Protein AF-Q7XZM6-F1 (afdb_monomer_lite)

Secondary structure (DSSP, 8-state):
--GGG--HHHHHHHHH---TT---EE-SS-TGGGBBTB--HHHHHHTTHHHHH--TTSPPPHHHHHHHHHHHHHHHHHHHHS-SEE---TTTTTT--S-B-----

pLDDT: mean 91.47, std 6.73, range [61.16, 97.81]

Organism: Zea mays (NCBI:txid4577)

Structure (mmCIF, N/CA/C/O backbone):
data_AF-Q7XZM6-F1
#
_entry.id   AF-Q7XZM6-F1
#
loop_
_atom_site.group_PDB
_atom_site.id
_atom_site.type_symbol
_atom_site.label_atom_id
_atom_site.label_alt_id
_atom_site.label_comp_id
_atom_site.label_asym_id
_atom_site.label_entity_id
_atom_site.label_seq_id
_atom_site.pdbx_PDB_ins_code
_atom_site.Cartn_x
_atom_site.Cartn_y
_atom_site.Cartn_z
_atom_site.occupancy
_atom_site.B_iso_or_equiv
_atom_site.auth_seq_id
_atom_site.auth_comp_id
_atom_site.auth_asym_id
_atom_site.auth_atom_id
_atom_site.pdbx_PDB_model_num
ATOM 1 N N . GLN A 1 1 ? 15.569 1.567 2.685 1.00 61.16 1 GLN A N 1
ATOM 2 C CA . GLN A 1 1 ? 15.795 0.754 3.902 1.00 61.16 1 GLN A CA 1
ATOM 3 C C . GLN A 1 1 ? 15.687 -0.708 3.519 1.00 61.16 1 GLN A C 1
ATOM 5 O O . GLN A 1 1 ? 15.014 -0.991 2.538 1.00 61.16 1 GLN A O 1
ATOM 10 N N . SER A 1 2 ? 16.358 -1.591 4.254 1.00 84.44 2 SER A N 1
ATOM 11 C CA . SER A 1 2 ? 16.260 -3.039 4.041 1.00 84.44 2 SER A CA 1
ATOM 12 C C . SER A 1 2 ? 14.967 -3.580 4.650 1.00 84.44 2 SER A C 1
ATOM 14 O O . SER A 1 2 ? 14.553 -3.090 5.705 1.00 84.44 2 SER A O 1
ATOM 16 N N . ASP A 1 3 ? 14.351 -4.582 4.034 1.00 89.31 3 ASP A N 1
ATOM 17 C CA . ASP A 1 3 ? 13.070 -5.148 4.488 1.00 89.31 3 ASP A CA 1
ATOM 18 C C . ASP A 1 3 ? 13.170 -5.757 5.890 1.00 89.31 3 ASP A C 1
ATOM 20 O O . ASP A 1 3 ? 12.236 -5.698 6.684 1.00 89.31 3 ASP A O 1
ATOM 24 N N . GLU A 1 4 ? 14.349 -6.258 6.246 1.00 91.38 4 GLU A N 1
ATOM 25 C CA . GLU A 1 4 ? 14.659 -6.871 7.538 1.00 91.38 4 GLU A CA 1
ATOM 26 C C . GLU A 1 4 ? 14.587 -5.872 8.699 1.00 91.38 4 GLU A C 1
ATOM 28 O O . GLU A 1 4 ? 14.508 -6.263 9.862 1.00 91.38 4 GLU A O 1
ATOM 33 N N . THR A 1 5 ? 14.618 -4.571 8.399 1.00 95.06 5 THR A N 1
ATOM 34 C CA . THR A 1 5 ? 14.510 -3.512 9.410 1.00 95.06 5 THR A CA 1
ATOM 35 C C . THR A 1 5 ? 13.066 -3.126 9.722 1.00 95.06 5 THR A C 1
ATOM 37 O O . THR A 1 5 ? 12.832 -2.320 10.626 1.00 95.06 5 THR A O 1
ATOM 40 N N . TRP A 1 6 ? 12.087 -3.697 9.013 1.00 93.75 6 TRP A N 1
ATOM 41 C CA . TRP A 1 6 ? 10.681 -3.396 9.240 1.00 93.75 6 TRP A CA 1
ATOM 42 C C . TRP A 1 6 ? 10.215 -3.947 10.585 1.00 93.75 6 TRP A C 1
ATOM 44 O O . TRP A 1 6 ? 10.272 -5.143 10.873 1.00 93.75 6 TRP A O 1
ATOM 54 N N . LYS A 1 7 ? 9.698 -3.052 11.423 1.00 96.50 7 LYS A N 1
ATOM 55 C CA . LYS A 1 7 ? 9.185 -3.398 12.745 1.00 96.50 7 LYS A CA 1
ATOM 56 C C . LYS A 1 7 ? 7.726 -3.814 12.634 1.00 96.50 7 LYS A C 1
ATOM 58 O O . LYS A 1 7 ? 6.836 -2.974 12.563 1.00 96.50 7 LYS A O 1
ATOM 63 N N . MET A 1 8 ? 7.478 -5.122 12.670 1.00 96.00 8 MET A N 1
ATOM 64 C CA . MET A 1 8 ? 6.118 -5.672 12.572 1.00 96.00 8 MET A CA 1
ATOM 65 C C . MET A 1 8 ? 5.179 -5.120 13.658 1.00 96.00 8 MET A C 1
ATOM 67 O O . MET A 1 8 ? 4.007 -4.876 13.387 1.00 96.00 8 MET A O 1
ATOM 71 N N . GLY A 1 9 ? 5.698 -4.873 14.867 1.00 97.06 9 GLY A N 1
ATOM 72 C CA . GLY A 1 9 ? 4.936 -4.260 15.959 1.00 97.06 9 GLY A CA 1
ATOM 73 C C . GLY A 1 9 ? 4.453 -2.846 15.633 1.00 97.06 9 GLY A C 1
ATOM 74 O O . GLY A 1 9 ? 3.296 -2.534 15.899 1.00 97.06 9 GLY A O 1
ATOM 75 N N . ASP A 1 10 ? 5.295 -2.032 14.991 1.00 97.31 10 ASP A N 1
ATOM 76 C CA . ASP A 1 10 ? 4.938 -0.667 14.592 1.00 97.31 10 ASP A CA 1
ATOM 77 C C . ASP A 1 10 ? 3.858 -0.700 13.502 1.00 97.31 10 ASP A C 1
ATOM 79 O O . ASP A 1 10 ? 2.873 0.023 13.600 1.00 97.31 10 ASP A O 1
ATOM 83 N N . ILE A 1 11 ? 3.976 -1.606 12.522 1.00 96.94 11 ILE A N 1
ATOM 84 C CA . ILE A 1 11 ? 2.969 -1.788 11.461 1.00 96.94 11 ILE A CA 1
ATOM 85 C C . ILE A 1 11 ? 1.608 -2.156 12.063 1.00 96.94 11 ILE A C 1
ATOM 87 O O . ILE A 1 11 ? 0.598 -1.518 11.764 1.00 96.94 11 ILE A O 1
ATOM 91 N N . VAL A 1 12 ? 1.570 -3.171 12.932 1.00 97.50 12 VAL A N 1
ATOM 92 C CA . VAL A 1 12 ? 0.322 -3.604 13.578 1.00 97.50 12 VAL A CA 1
ATOM 93 C C . VAL A 1 12 ? -0.242 -2.491 14.454 1.00 97.50 12 VAL A C 1
ATOM 95 O O . VAL A 1 12 ? -1.447 -2.241 14.417 1.00 97.50 12 VAL A O 1
ATOM 98 N N . HIS A 1 13 ? 0.606 -1.797 15.215 1.00 97.38 13 HIS A N 1
ATOM 99 C CA . HIS A 1 13 ? 0.175 -0.684 16.050 1.00 97.38 13 HIS A CA 1
ATOM 100 C C . HIS A 1 13 ? -0.452 0.431 15.208 1.00 97.38 13 HIS A C 1
ATOM 102 O O . HIS A 1 13 ? -1.563 0.852 15.507 1.00 97.38 13 HIS A O 1
ATOM 108 N N . THR A 1 14 ? 0.188 0.853 14.116 1.00 97.25 14 THR A N 1
ATOM 109 C CA . THR A 1 14 ? -0.357 1.879 13.217 1.00 97.25 14 THR A CA 1
ATOM 110 C C . THR A 1 14 ? -1.704 1.472 12.623 1.00 97.25 14 THR A C 1
ATOM 112 O O . THR A 1 14 ? -2.605 2.301 12.552 1.00 97.25 14 THR A O 1
ATOM 115 N N . LEU A 1 15 ? -1.872 0.205 12.232 1.00 96.88 15 LEU A N 1
ATOM 116 C CA . LEU A 1 15 ? -3.127 -0.280 11.649 1.00 96.88 15 LEU A CA 1
ATOM 117 C C . LEU A 1 15 ? -4.257 -0.419 12.679 1.00 96.88 15 LEU A C 1
ATOM 119 O O . LEU A 1 15 ? -5.422 -0.254 12.334 1.00 96.88 15 LEU A O 1
ATOM 123 N N . THR A 1 16 ? -3.931 -0.735 13.933 1.00 96.25 16 THR A N 1
ATOM 124 C CA . THR A 1 16 ? -4.933 -1.061 14.964 1.00 96.25 16 THR A CA 1
ATOM 125 C C . THR A 1 16 ? -5.189 0.066 15.964 1.00 96.25 16 THR A C 1
ATOM 127 O O . THR A 1 16 ? -6.155 -0.011 16.724 1.00 96.25 16 THR A O 1
ATOM 130 N N . ASN A 1 17 ? -4.369 1.124 15.972 1.00 96.69 17 ASN A N 1
ATOM 131 C CA . ASN A 1 17 ? -4.511 2.264 16.876 1.00 96.69 17 ASN A CA 1
ATOM 132 C C . ASN A 1 17 ? -5.684 3.171 16.469 1.00 96.69 17 ASN A C 1
ATOM 134 O O . ASN A 1 17 ? -5.510 4.240 15.886 1.00 96.69 17 ASN A O 1
ATOM 138 N N . ARG A 1 18 ? -6.897 2.724 16.793 1.00 94.62 18 ARG A N 1
ATOM 139 C CA . ARG A 1 18 ? -8.153 3.424 16.520 1.00 94.62 18 ARG A CA 1
ATOM 140 C C . ARG A 1 18 ? -9.072 3.404 17.736 1.00 94.62 18 ARG A C 1
ATOM 142 O O . ARG A 1 18 ? -8.924 2.582 18.642 1.00 94.62 18 ARG A O 1
ATOM 149 N N . ARG A 1 19 ? -10.034 4.326 17.774 1.00 94.31 19 ARG A N 1
ATOM 150 C CA . ARG A 1 19 ? -10.966 4.446 18.900 1.00 94.31 19 ARG A CA 1
ATOM 151 C C . ARG A 1 19 ? -12.035 3.363 18.822 1.00 94.31 19 ARG A C 1
ATOM 153 O O . ARG A 1 19 ? -12.650 3.140 17.784 1.00 94.31 19 ARG A O 1
ATOM 160 N N . TRP A 1 20 ? -12.276 2.702 19.949 1.00 90.94 20 TRP A N 1
ATOM 161 C CA . TRP A 1 20 ? -13.377 1.753 20.074 1.00 90.94 20 TRP A CA 1
ATOM 162 C C . TRP A 1 20 ? -14.721 2.454 19.806 1.00 90.94 20 TRP A C 1
ATOM 164 O O . TRP A 1 20 ? -14.924 3.577 20.263 1.00 90.94 20 TRP A O 1
ATOM 174 N N . LEU A 1 21 ? -15.630 1.779 19.091 1.00 92.12 21 LEU A N 1
ATOM 175 C CA . LEU A 1 21 ? -16.950 2.274 18.647 1.00 92.12 21 LEU A CA 1
ATOM 176 C C . LEU A 1 21 ? -16.949 3.386 17.583 1.00 92.12 21 LEU A C 1
ATOM 178 O O . LEU A 1 21 ? -18.027 3.812 17.170 1.00 92.12 21 LEU A O 1
ATOM 182 N N . GLU A 1 22 ? -15.791 3.808 17.078 1.00 95.38 22 GLU A N 1
ATOM 183 C CA . GLU A 1 22 ? -15.700 4.711 15.928 1.00 95.38 22 GLU A CA 1
ATOM 184 C C . GLU A 1 22 ? -15.255 3.914 14.700 1.00 95.38 22 GLU A C 1
ATOM 186 O O . GLU A 1 22 ? -14.136 3.411 14.648 1.00 95.38 22 GLU A O 1
ATOM 191 N N . LYS A 1 23 ? -16.154 3.756 13.717 1.00 94.62 23 LYS A N 1
ATOM 192 C CA . LYS A 1 23 ? -15.846 3.014 12.487 1.00 94.62 23 LYS A CA 1
ATOM 193 C C . LYS A 1 23 ? -14.851 3.795 11.632 1.00 94.62 23 LYS A C 1
ATOM 195 O O . LYS A 1 23 ? -15.072 4.976 11.367 1.00 94.62 23 LYS A O 1
ATOM 200 N N . CYS A 1 24 ? -13.826 3.119 11.128 1.00 95.38 24 CYS A N 1
ATOM 201 C CA . CYS A 1 24 ? -12.815 3.702 10.251 1.00 95.38 24 CYS A CA 1
ATOM 202 C C . CYS A 1 24 ? -12.837 3.047 8.865 1.00 95.38 24 CYS A C 1
ATOM 204 O O . CYS A 1 24 ? -12.925 1.824 8.740 1.00 95.38 24 CYS A O 1
ATOM 206 N N . VAL A 1 25 ? -12.716 3.869 7.819 1.00 96.12 25 VAL A N 1
ATOM 207 C CA . VAL A 1 25 ? -12.430 3.406 6.455 1.00 96.12 25 VAL A CA 1
ATOM 208 C C . VAL A 1 25 ? -10.926 3.494 6.242 1.00 96.12 25 VAL A C 1
ATOM 210 O O . VAL A 1 25 ? -10.356 4.574 6.382 1.00 96.12 25 VAL A O 1
ATOM 213 N N . THR A 1 26 ? -10.286 2.378 5.908 1.00 96.56 26 THR A N 1
ATOM 214 C CA . THR A 1 26 ? -8.843 2.327 5.661 1.00 96.56 26 THR A CA 1
ATOM 215 C C . THR A 1 26 ? -8.510 2.180 4.190 1.00 96.56 26 THR A C 1
ATOM 217 O O . THR A 1 26 ? -9.274 1.639 3.394 1.00 96.56 26 THR A O 1
ATOM 220 N N . TYR A 1 27 ? -7.339 2.681 3.826 1.00 96.62 27 TYR A N 1
ATOM 221 C CA . TYR A 1 27 ? -6.778 2.622 2.485 1.00 96.62 27 TYR A CA 1
ATOM 222 C C . TYR A 1 27 ? -5.255 2.577 2.613 1.00 96.62 27 TYR A C 1
ATOM 224 O O . TYR A 1 27 ? -4.694 3.100 3.575 1.00 96.62 27 TYR A O 1
ATOM 232 N N . ALA A 1 28 ? -4.586 1.890 1.686 1.00 95.50 28 ALA A N 1
ATOM 233 C CA . ALA A 1 28 ? -3.124 1.774 1.708 1.00 95.50 28 ALA A CA 1
ATOM 234 C C . ALA A 1 28 ? -2.445 3.031 1.141 1.00 95.50 28 ALA A C 1
ATOM 236 O O . ALA A 1 28 ? -1.391 3.438 1.614 1.00 95.50 28 ALA A O 1
ATOM 237 N N . GLU A 1 29 ? -3.087 3.656 0.160 1.00 93.88 29 GLU A N 1
ATOM 238 C CA . GLU A 1 29 ? -2.664 4.879 -0.513 1.00 93.88 29 GLU A CA 1
ATOM 239 C C . GLU A 1 29 ? -3.914 5.660 -0.934 1.00 93.88 29 GLU A C 1
ATOM 241 O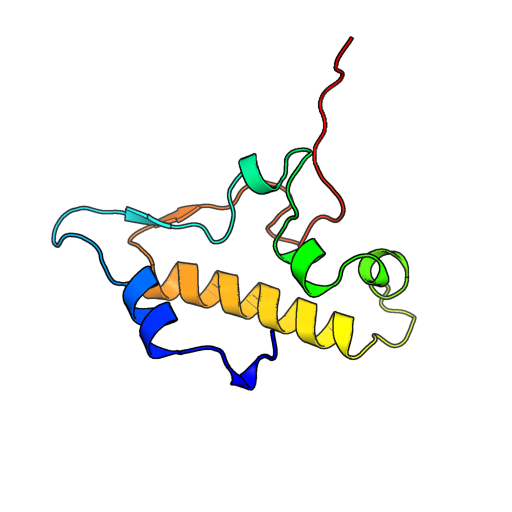 O . GLU A 1 29 ? -4.983 5.077 -1.136 1.00 93.88 29 GLU A O 1
ATOM 246 N N . SER A 1 30 ? -3.800 6.982 -0.999 1.00 89.94 30 SER A N 1
ATOM 247 C CA . SER A 1 30 ? -4.885 7.895 -1.358 1.00 89.94 30 SER A CA 1
ATOM 248 C C . SER A 1 30 ? -4.656 8.507 -2.740 1.00 89.94 30 SER A C 1
ATOM 250 O O . SER A 1 30 ? -3.631 8.282 -3.381 1.00 89.94 30 SER A O 1
ATOM 252 N N . HIS A 1 31 ? -5.612 9.317 -3.188 1.00 87.62 31 HIS A N 1
ATOM 253 C CA . HIS A 1 31 ? -5.492 10.085 -4.423 1.00 87.62 31 HIS A CA 1
ATOM 254 C C . HIS A 1 31 ? -4.337 11.100 -4.420 1.00 87.62 31 HIS A C 1
ATOM 256 O O . HIS A 1 31 ? -3.777 11.357 -5.479 1.00 87.62 31 HIS A O 1
ATOM 262 N N . ASP A 1 32 ? -3.942 11.636 -3.258 1.00 82.62 32 ASP A N 1
ATOM 263 C CA . ASP A 1 32 ? -2.871 12.636 -3.176 1.00 82.62 32 ASP A CA 1
ATOM 264 C C . ASP A 1 32 ? -1.517 12.018 -3.536 1.00 82.62 32 ASP A C 1
ATOM 266 O O . ASP A 1 32 ? -0.732 12.637 -4.248 1.00 82.62 32 ASP A O 1
ATOM 270 N N . GLN A 1 33 ? -1.276 10.762 -3.130 1.00 80.19 33 GLN A N 1
ATOM 271 C CA . GLN A 1 33 ? -0.066 10.027 -3.517 1.00 80.19 33 GLN A CA 1
ATOM 272 C C . GLN A 1 33 ? -0.028 9.681 -5.009 1.00 80.19 33 GLN A C 1
ATOM 274 O O . GLN A 1 33 ? 1.034 9.366 -5.544 1.00 80.19 33 GLN A O 1
ATOM 279 N N . ALA A 1 34 ? -1.183 9.712 -5.677 1.00 73.94 34 ALA A N 1
ATOM 280 C CA . ALA A 1 34 ? -1.260 9.530 -7.114 1.00 73.94 34 ALA A CA 1
ATOM 281 C C . ALA A 1 34 ? -0.993 10.835 -7.875 1.00 73.94 34 ALA A C 1
ATOM 283 O O . ALA A 1 34 ? -0.818 10.763 -9.080 1.00 73.94 34 ALA A O 1
ATOM 284 N N . LEU A 1 35 ? -0.962 12.013 -7.238 1.00 76.75 35 LEU A N 1
ATOM 285 C CA . LEU A 1 35 ? -0.697 13.285 -7.918 1.00 76.75 35 LEU A CA 1
ATOM 286 C C . LEU A 1 35 ? 0.807 13.534 -8.126 1.00 76.75 35 LEU A C 1
ATOM 288 O O . LEU A 1 35 ? 1.659 12.998 -7.418 1.00 76.75 35 LEU A O 1
ATOM 292 N N . VAL A 1 36 ? 1.138 14.411 -9.081 1.00 72.31 36 VAL A N 1
ATOM 293 C CA . VAL A 1 36 ? 2.508 14.925 -9.269 1.00 72.31 36 VAL A CA 1
ATOM 294 C C . VAL A 1 36 ? 3.109 15.403 -7.951 1.00 72.31 36 VAL A C 1
ATOM 296 O O . VAL A 1 36 ? 2.592 16.324 -7.319 1.00 72.31 36 VAL A O 1
ATOM 299 N N . GLY A 1 37 ? 4.265 14.839 -7.609 1.00 70.56 37 GLY A N 1
ATOM 300 C CA . GLY A 1 37 ? 5.042 15.214 -6.428 1.00 70.56 37 GLY A CA 1
ATOM 301 C C . GLY A 1 37 ? 5.175 14.095 -5.399 1.00 70.56 37 GLY A C 1
ATOM 302 O O . GLY A 1 37 ? 6.048 14.192 -4.540 1.00 70.56 37 GLY A O 1
ATOM 303 N N . ASP A 1 38 ? 4.393 13.025 -5.530 1.00 82.50 38 ASP A N 1
ATOM 304 C CA . ASP A 1 38 ? 4.554 11.793 -4.758 1.00 82.50 38 ASP A CA 1
ATOM 305 C C . ASP A 1 38 ? 4.580 10.567 -5.692 1.00 82.50 38 ASP A C 1
ATOM 307 O O . ASP A 1 38 ? 4.500 10.690 -6.918 1.00 82.50 38 ASP A O 1
ATOM 311 N N . LYS A 1 39 ? 4.782 9.379 -5.121 1.00 86.19 39 LYS A N 1
ATOM 312 C CA . LYS A 1 39 ? 4.810 8.104 -5.839 1.00 86.19 39 LYS A CA 1
ATOM 313 C C . LYS A 1 39 ? 3.753 7.162 -5.265 1.00 86.19 39 LYS A C 1
ATOM 315 O O . LYS A 1 39 ? 3.643 7.013 -4.047 1.00 86.19 39 LYS A O 1
ATOM 320 N N . THR A 1 40 ? 3.058 6.443 -6.145 1.00 91.75 40 THR A N 1
ATOM 321 C CA . THR A 1 40 ? 2.194 5.319 -5.747 1.00 91.75 40 THR A CA 1
ATOM 322 C C . THR A 1 40 ? 3.017 4.220 -5.071 1.00 91.75 40 THR A C 1
ATOM 324 O O . THR A 1 40 ? 4.232 4.113 -5.276 1.00 91.75 40 THR A O 1
ATOM 327 N N . ILE A 1 41 ? 2.376 3.353 -4.284 1.00 93.69 41 ILE A N 1
ATOM 328 C CA . ILE A 1 41 ? 3.056 2.210 -3.647 1.00 93.69 41 ILE A CA 1
ATOM 329 C C . ILE A 1 41 ? 3.726 1.328 -4.707 1.00 93.69 41 ILE A C 1
ATOM 331 O O . ILE A 1 41 ? 4.854 0.873 -4.511 1.00 93.69 41 ILE A O 1
ATOM 335 N N . ALA A 1 42 ? 3.062 1.110 -5.845 1.00 93.31 42 ALA A N 1
ATOM 336 C CA . ALA A 1 42 ? 3.627 0.362 -6.963 1.00 93.31 42 ALA A CA 1
ATOM 337 C C . ALA A 1 42 ? 4.938 0.995 -7.459 1.00 93.31 42 ALA A C 1
ATOM 339 O O . ALA A 1 42 ? 5.951 0.301 -7.583 1.00 93.31 42 ALA A O 1
ATOM 340 N N . PHE A 1 43 ? 4.953 2.317 -7.647 1.00 91.81 43 PHE A N 1
ATOM 341 C CA . PHE A 1 43 ? 6.130 3.033 -8.130 1.00 91.81 43 PHE A CA 1
ATOM 342 C C . PHE A 1 43 ? 7.238 3.158 -7.067 1.00 91.81 43 PHE A C 1
ATOM 344 O O . PHE A 1 43 ? 8.418 3.132 -7.405 1.00 91.81 43 PHE A O 1
ATOM 351 N N . TRP A 1 44 ? 6.902 3.189 -5.772 1.00 92.38 44 TRP A N 1
ATOM 352 C CA . TRP A 1 44 ? 7.882 3.050 -4.683 1.00 92.38 44 TRP A CA 1
ATOM 353 C C . TRP A 1 44 ? 8.576 1.683 -4.668 1.00 92.38 44 TRP A C 1
ATOM 355 O O . TRP A 1 44 ? 9.743 1.589 -4.286 1.00 92.38 44 TRP A O 1
ATOM 365 N N . LEU A 1 45 ? 7.858 0.621 -5.038 1.00 93.50 45 LEU A N 1
ATOM 366 C CA . LEU A 1 45 ? 8.352 -0.753 -4.956 1.00 93.50 45 LEU A CA 1
ATOM 367 C C . LEU A 1 45 ? 9.111 -1.210 -6.203 1.00 93.50 45 LEU A C 1
ATOM 369 O O . LEU A 1 45 ? 10.035 -2.012 -6.075 1.00 93.50 45 LEU A O 1
ATOM 373 N N . MET A 1 46 ? 8.696 -0.743 -7.381 1.00 94.50 46 MET A N 1
ATOM 374 C CA . MET A 1 46 ? 9.174 -1.246 -8.672 1.00 94.50 46 MET A CA 1
ATOM 375 C C . MET A 1 46 ? 9.829 -0.165 -9.545 1.00 94.50 46 MET A C 1
ATOM 377 O O . MET A 1 46 ? 10.610 -0.505 -10.428 1.00 94.50 46 MET A O 1
ATOM 381 N N . ASP A 1 47 ? 9.564 1.120 -9.278 1.00 91.88 47 ASP A N 1
ATOM 382 C CA . ASP A 1 47 ? 10.134 2.277 -9.984 1.00 91.88 47 ASP A CA 1
ATOM 383 C C . ASP A 1 47 ? 10.158 2.073 -11.516 1.00 91.88 47 ASP A C 1
ATOM 385 O O . ASP A 1 47 ? 9.179 1.602 -12.103 1.00 91.88 47 ASP A O 1
ATOM 389 N N . LYS A 1 48 ? 11.266 2.399 -12.190 1.00 91.94 48 LYS A N 1
ATOM 390 C CA . LYS A 1 48 ? 11.384 2.268 -13.649 1.00 91.94 48 LYS A CA 1
ATOM 391 C C . LYS A 1 48 ? 11.301 0.830 -14.180 1.00 91.94 48 LYS A C 1
ATOM 393 O O . LYS A 1 48 ? 11.010 0.653 -15.359 1.00 91.94 48 LYS A O 1
ATOM 398 N N . ASP A 1 49 ? 11.528 -0.192 -13.350 1.00 90.75 49 ASP A N 1
ATOM 399 C CA . ASP A 1 49 ? 11.493 -1.587 -13.813 1.00 90.75 49 ASP A CA 1
ATOM 400 C C . ASP A 1 49 ? 10.071 -1.988 -14.253 1.00 90.75 49 ASP A C 1
ATOM 402 O O . ASP A 1 49 ? 9.911 -2.914 -15.052 1.00 90.75 49 ASP A O 1
ATOM 406 N N . MET A 1 50 ? 9.034 -1.264 -13.800 1.00 91.12 50 MET A N 1
ATOM 407 C CA . MET A 1 50 ? 7.648 -1.485 -14.233 1.00 91.12 50 MET A CA 1
ATOM 408 C C . MET A 1 50 ? 7.457 -1.350 -15.747 1.00 91.12 50 MET A C 1
ATOM 410 O O . MET A 1 50 ? 6.587 -2.014 -16.307 1.00 91.12 50 MET A O 1
ATOM 414 N N . TYR A 1 51 ? 8.247 -0.509 -16.418 1.00 90.44 51 TYR A N 1
ATOM 415 C CA . TYR A 1 51 ? 8.092 -0.275 -17.857 1.00 90.44 51 TYR A CA 1
ATOM 416 C C . TYR A 1 51 ? 8.598 -1.459 -18.691 1.00 90.44 51 TYR A C 1
ATOM 418 O O . TYR A 1 51 ? 8.035 -1.783 -19.739 1.00 90.44 51 TYR A O 1
ATOM 426 N N . ASP A 1 52 ? 9.626 -2.150 -18.198 1.00 90.44 52 ASP A N 1
ATOM 427 C CA . ASP A 1 52 ? 10.357 -3.153 -18.968 1.00 90.44 52 ASP A CA 1
ATOM 428 C C . ASP A 1 52 ? 10.063 -4.595 -18.540 1.00 90.44 52 ASP A C 1
ATOM 430 O O . ASP A 1 52 ? 10.248 -5.510 -19.339 1.00 90.44 52 ASP A O 1
ATOM 434 N N . PHE A 1 53 ? 9.585 -4.836 -17.317 1.00 91.94 53 PHE A N 1
ATOM 435 C CA . PHE A 1 53 ? 9.549 -6.191 -16.746 1.0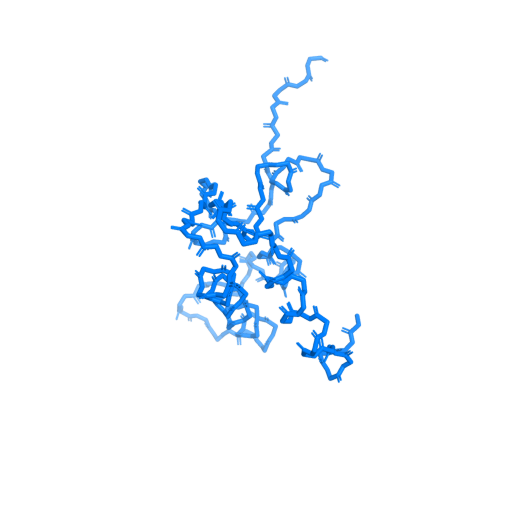0 91.94 53 PHE A CA 1
ATOM 436 C C . PHE A 1 53 ? 8.169 -6.643 -16.241 1.00 91.94 53 PHE A C 1
ATOM 438 O O . PHE A 1 53 ? 8.071 -7.639 -15.530 1.00 91.94 53 PHE A O 1
ATOM 445 N N . MET A 1 54 ? 7.093 -5.955 -16.640 1.00 90.25 54 MET A N 1
ATOM 446 C CA . MET A 1 54 ? 5.705 -6.319 -16.291 1.00 90.25 54 MET A CA 1
ATOM 447 C C . MET A 1 54 ? 5.010 -7.220 -17.327 1.00 90.25 54 MET A C 1
ATOM 449 O O . MET A 1 54 ? 3.855 -7.605 -17.142 1.00 90.25 54 MET A O 1
ATOM 453 N N . ALA A 1 55 ? 5.679 -7.543 -18.436 1.00 91.00 55 ALA A N 1
ATOM 454 C CA . ALA A 1 55 ? 5.107 -8.378 -19.489 1.00 91.00 55 ALA A CA 1
ATOM 455 C C . ALA A 1 55 ? 5.253 -9.876 -19.170 1.00 91.00 55 ALA A C 1
ATOM 457 O O . ALA A 1 55 ? 6.275 -10.310 -18.649 1.00 91.00 55 ALA A O 1
ATOM 458 N N . LEU A 1 56 ? 4.235 -10.668 -19.517 1.00 90.31 56 LEU A N 1
ATOM 459 C CA . LEU A 1 56 ? 4.168 -12.105 -19.205 1.00 90.31 56 LEU A CA 1
ATOM 460 C C . LEU A 1 56 ? 5.109 -12.976 -20.053 1.00 90.31 56 LEU A C 1
ATOM 462 O O . LEU A 1 56 ? 5.350 -14.131 -19.715 1.00 90.31 56 LEU A O 1
ATOM 466 N N . ASP A 1 57 ? 5.590 -12.452 -21.177 1.00 91.06 57 ASP A N 1
ATOM 467 C CA . ASP A 1 57 ? 6.425 -13.153 -22.155 1.00 91.06 57 ASP A CA 1
ATOM 468 C C . ASP A 1 57 ? 7.931 -13.016 -21.883 1.00 91.06 57 ASP A C 1
ATOM 470 O O . ASP A 1 57 ? 8.747 -13.617 -22.586 1.00 91.06 57 ASP A O 1
ATOM 474 N N . ARG A 1 58 ? 8.310 -12.257 -20.849 1.00 84.38 58 ARG A N 1
ATOM 475 C CA . ARG A 1 58 ? 9.697 -12.041 -20.426 1.00 84.38 58 ARG A CA 1
ATOM 476 C C . ARG A 1 58 ? 9.864 -12.490 -18.973 1.00 84.38 58 ARG A C 1
ATOM 478 O O . ARG A 1 58 ? 8.912 -12.404 -18.200 1.00 84.38 58 ARG A O 1
ATOM 485 N N . PRO A 1 59 ? 11.059 -12.948 -18.567 1.00 87.50 59 PRO A N 1
ATOM 486 C CA . PRO A 1 59 ? 11.323 -13.210 -17.159 1.00 87.50 59 PRO A CA 1
ATOM 487 C C . PRO A 1 59 ? 11.202 -11.915 -16.343 1.00 87.50 59 PRO A C 1
ATOM 489 O O . PRO A 1 59 ? 11.761 -10.882 -16.723 1.00 87.50 59 PRO A O 1
ATOM 492 N N . SER A 1 60 ? 10.487 -11.985 -15.219 1.00 90.06 60 SER A N 1
ATOM 493 C CA . SER A 1 60 ? 10.434 -10.908 -14.232 1.00 90.06 60 SER A CA 1
ATOM 494 C C . SER A 1 60 ? 11.780 -10.763 -13.516 1.00 90.06 60 SER A C 1
ATOM 496 O O . SER A 1 60 ? 12.590 -11.693 -13.446 1.00 90.06 60 SER A O 1
ATOM 498 N N . THR A 1 61 ? 12.045 -9.566 -12.993 1.00 93.81 61 THR A N 1
ATOM 499 C CA . THR A 1 61 ? 13.207 -9.326 -12.130 1.00 93.81 61 THR A CA 1
ATOM 500 C C . THR A 1 61 ? 12.841 -9.592 -10.667 1.00 93.81 61 THR A C 1
ATOM 502 O O . THR A 1 61 ? 11.674 -9.446 -10.291 1.00 93.81 61 THR A O 1
ATOM 505 N N . PRO A 1 62 ? 13.822 -9.888 -9.790 1.00 94.25 62 PRO A N 1
ATOM 506 C CA . PRO A 1 62 ? 13.570 -9.998 -8.352 1.00 94.25 62 PRO A CA 1
ATOM 507 C C . PRO A 1 62 ? 12.902 -8.750 -7.752 1.00 94.25 62 PRO A C 1
ATOM 509 O O . PRO A 1 62 ? 12.118 -8.864 -6.811 1.00 94.25 62 PRO A O 1
ATOM 512 N N . THR A 1 63 ? 13.175 -7.562 -8.307 1.00 94.38 63 THR A N 1
ATOM 513 C CA . THR A 1 63 ? 12.527 -6.300 -7.920 1.00 94.38 63 THR A CA 1
ATOM 514 C C . THR A 1 63 ? 11.032 -6.317 -8.233 1.00 94.38 63 THR A C 1
ATOM 516 O O . THR A 1 63 ? 10.232 -5.976 -7.362 1.00 94.38 63 THR A O 1
ATOM 519 N N . ILE A 1 64 ? 10.644 -6.748 -9.440 1.00 94.75 64 ILE A N 1
ATOM 520 C CA . ILE A 1 64 ? 9.235 -6.854 -9.845 1.00 94.75 64 ILE A CA 1
ATOM 521 C C . ILE A 1 64 ? 8.502 -7.903 -9.017 1.00 94.75 64 ILE A C 1
ATOM 523 O O . ILE A 1 64 ? 7.437 -7.611 -8.475 1.00 94.75 64 ILE A O 1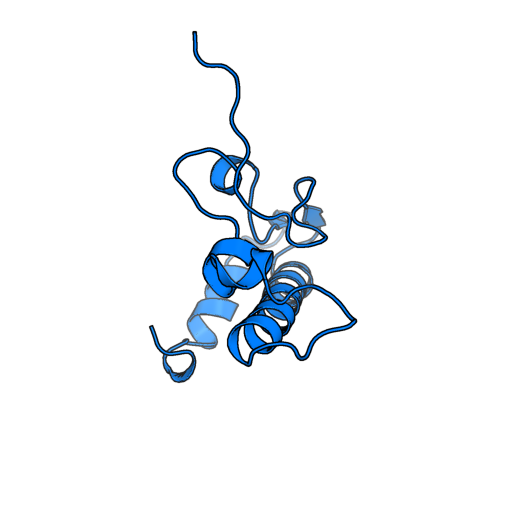
ATOM 527 N N . ASP A 1 65 ? 9.083 -9.090 -8.845 1.00 95.00 65 ASP A N 1
ATOM 528 C CA . ASP A 1 65 ? 8.457 -10.156 -8.057 1.00 95.00 65 ASP A CA 1
ATOM 529 C C . ASP A 1 65 ? 8.215 -9.707 -6.611 1.00 95.00 65 ASP A C 1
ATOM 531 O O . ASP A 1 65 ? 7.116 -9.868 -6.066 1.00 95.00 65 ASP A O 1
ATOM 535 N N . ARG A 1 66 ? 9.224 -9.064 -6.007 1.00 95.75 66 ARG A N 1
ATOM 536 C CA . ARG A 1 66 ? 9.121 -8.453 -4.680 1.00 95.75 66 ARG A CA 1
ATOM 537 C C . ARG A 1 66 ? 8.057 -7.359 -4.652 1.00 95.75 66 ARG A C 1
ATOM 539 O O . ARG A 1 66 ? 7.253 -7.320 -3.722 1.00 95.75 66 ARG A O 1
ATOM 546 N N . GLY A 1 67 ? 8.036 -6.476 -5.646 1.00 95.56 67 GLY A N 1
ATOM 547 C CA . GLY A 1 67 ? 7.094 -5.366 -5.710 1.00 95.56 67 GLY A CA 1
ATOM 548 C C . GLY A 1 67 ? 5.646 -5.828 -5.828 1.00 95.56 67 GLY A C 1
ATOM 549 O O . GLY A 1 67 ? 4.797 -5.383 -5.058 1.00 95.56 67 GLY A O 1
ATOM 550 N N . ILE A 1 68 ? 5.370 -6.805 -6.693 1.00 95.31 68 ILE A N 1
ATOM 551 C CA . ILE A 1 68 ? 4.045 -7.421 -6.833 1.00 95.31 68 ILE A CA 1
ATOM 552 C C . ILE A 1 68 ? 3.625 -8.108 -5.527 1.00 95.31 68 ILE A C 1
ATOM 554 O O . ILE A 1 68 ? 2.472 -7.982 -5.100 1.00 95.31 68 ILE A O 1
ATOM 558 N N . ALA A 1 69 ? 4.533 -8.848 -4.881 1.00 96.62 69 ALA A N 1
ATOM 559 C CA . ALA A 1 69 ? 4.246 -9.518 -3.616 1.00 96.62 69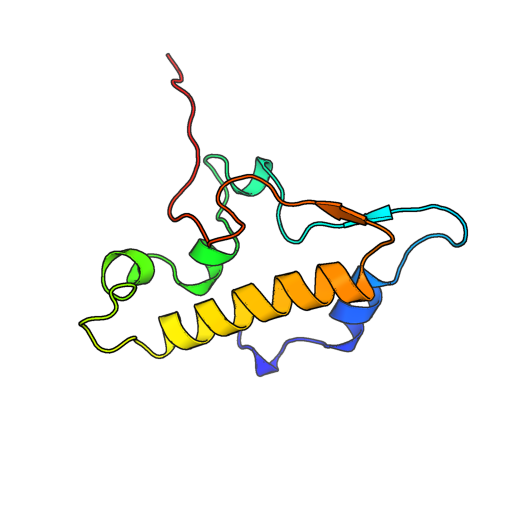 ALA A CA 1
ATOM 560 C C . ALA A 1 69 ? 3.905 -8.511 -2.507 1.00 96.62 69 ALA A C 1
ATOM 562 O O . ALA A 1 69 ? 2.845 -8.620 -1.886 1.00 96.62 69 ALA A O 1
ATOM 563 N N . LEU A 1 70 ? 4.748 -7.497 -2.309 1.00 96.81 70 LEU A N 1
ATOM 564 C CA . LEU A 1 70 ? 4.551 -6.482 -1.275 1.00 96.81 70 LEU A CA 1
ATOM 565 C C . LEU A 1 70 ? 3.328 -5.606 -1.541 1.00 96.81 70 LEU A C 1
ATOM 567 O O . LEU A 1 70 ? 2.573 -5.345 -0.609 1.00 96.81 70 LEU A O 1
ATOM 571 N N . HIS A 1 71 ? 3.061 -5.226 -2.790 1.00 97.00 71 HIS A N 1
ATOM 572 C CA . HIS A 1 71 ? 1.864 -4.463 -3.148 1.00 97.00 71 HIS A CA 1
ATOM 573 C C . HIS A 1 71 ? 0.578 -5.195 -2.727 1.00 97.00 71 HIS A C 1
ATOM 575 O O . HIS A 1 71 ? -0.327 -4.603 -2.132 1.00 97.00 71 HIS A O 1
ATOM 581 N N . LYS A 1 72 ? 0.521 -6.517 -2.948 1.00 97.25 72 LYS A N 1
ATOM 582 C CA . LYS A 1 72 ? -0.589 -7.362 -2.478 1.00 97.25 72 LYS A CA 1
ATOM 583 C C . LYS A 1 72 ? -0.630 -7.459 -0.953 1.00 97.25 72 LYS A C 1
ATOM 585 O O . LYS A 1 72 ? -1.703 -7.319 -0.371 1.00 97.25 72 LYS A O 1
ATOM 590 N N . MET A 1 73 ? 0.514 -7.696 -0.308 1.00 97.81 73 MET A N 1
ATOM 591 C CA . MET A 1 73 ? 0.586 -7.851 1.148 1.00 97.81 73 MET A CA 1
ATOM 592 C C . MET A 1 73 ? 0.165 -6.579 1.883 1.00 97.81 73 MET A C 1
ATOM 594 O O . MET A 1 73 ? -0.672 -6.668 2.775 1.00 97.81 73 MET A O 1
ATOM 598 N N . ILE A 1 74 ? 0.677 -5.410 1.484 1.00 97.31 74 ILE A N 1
ATOM 599 C CA . ILE A 1 74 ? 0.348 -4.113 2.093 1.00 97.31 74 ILE A CA 1
ATOM 600 C C . ILE A 1 74 ? -1.163 -3.870 2.027 1.00 97.31 74 ILE A C 1
ATOM 602 O O . ILE A 1 74 ? -1.800 -3.597 3.041 1.00 97.31 74 ILE A O 1
ATOM 606 N N . ARG A 1 75 ? -1.772 -4.047 0.851 1.00 96.94 75 ARG A N 1
ATOM 607 C CA . ARG A 1 75 ? -3.219 -3.858 0.692 1.00 96.94 75 ARG A CA 1
ATOM 608 C C . ARG A 1 75 ? -4.029 -4.849 1.521 1.00 96.94 75 ARG A C 1
ATOM 610 O O . ARG A 1 75 ? -5.008 -4.450 2.150 1.00 96.94 75 ARG A O 1
ATOM 617 N N . LEU A 1 76 ? -3.608 -6.114 1.559 1.00 97.50 76 LEU A N 1
ATOM 618 C CA . LEU A 1 76 ? -4.284 -7.153 2.328 1.00 97.50 76 LEU A CA 1
ATOM 619 C C . LEU A 1 76 ? -4.250 -6.864 3.834 1.00 97.50 76 LEU A C 1
ATOM 621 O O . LEU A 1 76 ? -5.289 -6.953 4.484 1.00 97.50 76 LEU A O 1
ATOM 625 N N . ILE A 1 77 ? -3.093 -6.491 4.393 1.00 97.56 77 ILE A N 1
ATOM 626 C CA . ILE A 1 77 ? -2.993 -6.194 5.830 1.00 97.56 77 ILE A CA 1
ATOM 627 C C . ILE A 1 77 ? -3.764 -4.923 6.195 1.00 97.56 77 ILE A C 1
ATOM 629 O O . ILE A 1 77 ? -4.426 -4.900 7.230 1.00 97.56 77 ILE A O 1
ATOM 633 N N . THR A 1 78 ? -3.766 -3.901 5.334 1.00 97.25 78 THR A N 1
ATOM 634 C CA . THR A 1 78 ? -4.534 -2.671 5.569 1.00 97.25 78 THR A CA 1
ATOM 635 C C . THR A 1 78 ? -6.038 -2.925 5.540 1.00 97.25 78 THR A C 1
ATOM 637 O O . THR A 1 78 ? -6.769 -2.374 6.364 1.00 97.25 78 THR A O 1
ATOM 640 N N . MET A 1 79 ? -6.506 -3.785 4.631 1.00 96.44 79 MET A N 1
ATOM 641 C CA . MET A 1 79 ? -7.907 -4.202 4.571 1.00 96.44 79 MET A CA 1
ATOM 642 C C . MET A 1 79 ? -8.293 -5.098 5.756 1.00 96.44 79 MET A C 1
ATOM 644 O O . MET A 1 79 ? -9.379 -4.946 6.305 1.00 96.44 79 MET A O 1
ATOM 648 N N . GLY A 1 80 ? -7.423 -6.030 6.153 1.00 96.06 80 GLY A N 1
ATOM 649 C CA . GLY A 1 80 ? -7.725 -7.027 7.183 1.00 96.06 80 GLY A CA 1
ATOM 650 C C . GLY A 1 80 ? -7.597 -6.525 8.624 1.00 96.06 80 GLY A C 1
ATOM 651 O O . GLY A 1 80 ? -8.362 -6.954 9.482 1.00 96.06 80 GLY A O 1
ATOM 652 N N . LEU A 1 81 ? -6.643 -5.630 8.904 1.00 95.94 81 LEU A N 1
ATOM 653 C CA . LEU A 1 81 ? -6.376 -5.120 10.257 1.00 95.94 81 LEU A CA 1
ATOM 654 C C . LEU A 1 81 ? -6.796 -3.660 10.456 1.00 95.94 81 LEU A C 1
ATOM 656 O O . LEU A 1 81 ? -7.004 -3.245 11.594 1.00 95.94 81 LEU A O 1
ATOM 660 N N . GLY A 1 82 ? -6.916 -2.879 9.380 1.00 93.94 82 GLY A N 1
ATOM 661 C CA . GLY A 1 82 ? -7.006 -1.423 9.476 1.00 93.94 82 GLY A CA 1
ATOM 662 C C . GLY A 1 82 ? -8.356 -0.876 9.948 1.00 93.94 82 GLY A C 1
ATOM 663 O O . GLY A 1 82 ? -8.393 0.052 10.755 1.00 93.94 82 GLY A O 1
ATOM 664 N N . GLY A 1 83 ? -9.485 -1.422 9.482 1.00 93.25 83 GLY A N 1
ATOM 665 C CA . GLY A 1 83 ? -10.783 -0.741 9.624 1.00 93.25 83 GLY A CA 1
ATOM 666 C C . GLY A 1 83 ? -12.013 -1.632 9.508 1.00 93.25 83 GLY A C 1
ATOM 667 O O . GLY A 1 83 ? -11.921 -2.847 9.369 1.00 93.25 83 GLY A O 1
ATOM 668 N N . GLU A 1 84 ? -13.181 -0.996 9.557 1.00 96.25 84 GLU A N 1
ATOM 669 C CA . GLU A 1 84 ? -14.498 -1.586 9.287 1.00 96.25 84 GLU A CA 1
ATOM 670 C C . GLU A 1 84 ? -14.936 -1.403 7.824 1.00 96.25 84 GLU A C 1
ATOM 672 O O . GLU A 1 84 ? -15.977 -1.919 7.417 1.00 96.25 84 GLU A O 1
ATOM 677 N N . GLY A 1 85 ? -14.158 -0.665 7.033 1.00 95.50 85 GLY A N 1
ATOM 678 C CA . GLY A 1 85 ? -14.344 -0.504 5.596 1.00 95.50 85 GLY A CA 1
ATOM 679 C C . GLY A 1 85 ? -13.008 -0.302 4.891 1.00 95.50 85 GLY A C 1
ATOM 680 O O . GLY A 1 85 ? -12.045 0.149 5.506 1.00 95.50 85 GLY A O 1
ATOM 681 N N . TYR A 1 86 ? -12.961 -0.623 3.600 1.00 97.00 86 TYR A N 1
ATOM 682 C CA . TYR A 1 86 ? -11.775 -0.457 2.763 1.00 97.00 86 TYR A CA 1
ATOM 683 C C . TYR A 1 86 ? -12.092 0.444 1.573 1.00 97.00 86 TYR 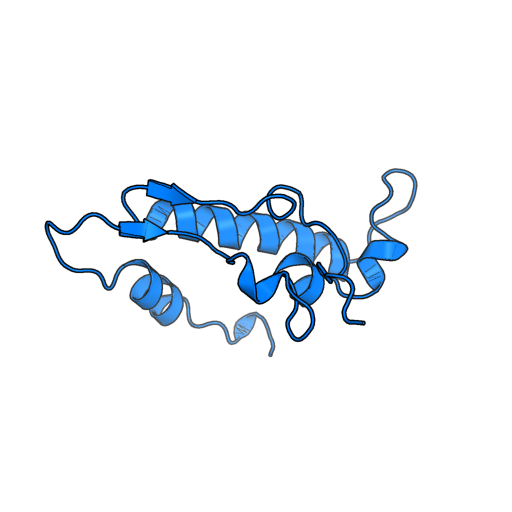A C 1
ATOM 685 O O . TYR A 1 86 ? -13.128 0.278 0.927 1.00 97.00 86 TYR A O 1
ATOM 693 N N . LEU A 1 87 ? -11.199 1.386 1.288 1.00 97.19 87 LEU A N 1
ATOM 694 C CA . LEU A 1 87 ? -11.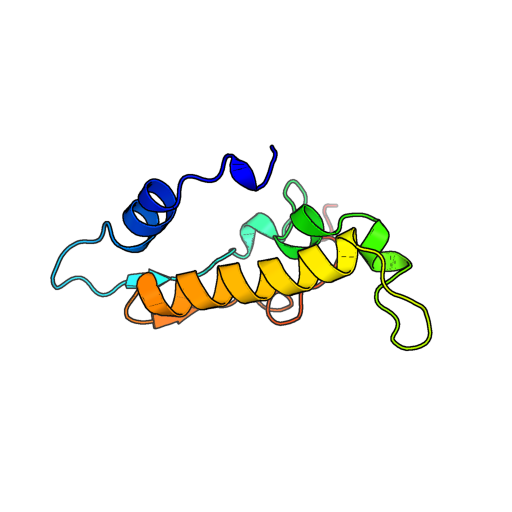266 2.274 0.135 1.00 97.19 87 LEU A CA 1
ATOM 695 C C . LEU A 1 87 ? -10.068 2.018 -0.774 1.00 97.19 87 LEU A C 1
ATOM 697 O O . LEU A 1 87 ? -8.960 1.743 -0.314 1.00 97.19 87 LEU A O 1
ATOM 701 N N . ASN A 1 88 ? -10.303 2.143 -2.077 1.00 95.06 88 ASN A N 1
ATOM 702 C CA . ASN A 1 88 ? -9.247 2.151 -3.070 1.00 95.06 88 ASN A CA 1
ATOM 703 C C . ASN A 1 88 ? -9.475 3.285 -4.069 1.00 95.06 88 ASN A C 1
ATOM 705 O O . ASN A 1 88 ? -10.601 3.493 -4.524 1.00 95.06 88 ASN A O 1
ATOM 709 N N . PHE A 1 89 ? -8.409 4.007 -4.388 1.00 94.38 89 PHE A N 1
ATOM 710 C CA . PHE A 1 89 ? -8.421 5.003 -5.445 1.00 94.38 89 PHE A CA 1
ATOM 711 C C . PHE A 1 89 ? -8.173 4.325 -6.798 1.00 94.38 89 PHE A C 1
ATOM 713 O O . PHE A 1 89 ? -7.460 3.327 -6.879 1.00 94.38 89 PHE A O 1
ATOM 720 N N . MET A 1 90 ? -8.801 4.833 -7.855 1.00 92.94 90 MET A N 1
ATOM 721 C CA . MET A 1 90 ? -8.790 4.164 -9.156 1.00 92.94 90 MET A CA 1
ATOM 722 C C . MET A 1 90 ? -7.373 4.042 -9.733 1.00 92.94 90 MET A C 1
ATOM 724 O O . MET A 1 90 ? -6.595 4.990 -9.678 1.00 92.94 90 MET A O 1
ATOM 728 N N . GLY A 1 91 ? -7.049 2.879 -10.295 1.00 91.94 91 GLY A N 1
ATOM 729 C CA . GLY A 1 91 ? -5.724 2.552 -10.825 1.00 91.94 91 GLY A CA 1
ATOM 730 C C . GLY A 1 91 ? -4.836 1.809 -9.825 1.00 91.94 91 GLY A C 1
ATOM 731 O O . GLY A 1 91 ? -4.088 0.898 -10.192 1.00 91.94 91 GLY A O 1
ATOM 732 N N . ASN A 1 92 ? -4.962 2.114 -8.535 1.00 92.38 92 ASN A N 1
ATOM 733 C CA . ASN A 1 92 ? -4.137 1.506 -7.491 1.00 92.38 92 ASN A CA 1
ATOM 734 C C . ASN A 1 92 ? -4.511 0.030 -7.249 1.00 92.38 92 ASN A C 1
ATOM 736 O O . ASN A 1 92 ? -3.712 -0.769 -6.756 1.00 92.38 92 ASN A O 1
ATOM 740 N N . GLU A 1 93 ? -5.704 -0.410 -7.671 1.00 91.31 93 GLU A N 1
ATOM 741 C CA . GLU A 1 93 ? -6.093 -1.821 -7.622 1.00 91.31 93 GLU A CA 1
ATOM 742 C C . GLU A 1 93 ? -5.192 -2.742 -8.451 1.00 91.31 93 GLU A C 1
ATOM 744 O O . GLU A 1 93 ? -5.044 -3.911 -8.084 1.00 91.31 93 GLU A O 1
ATOM 749 N N . PHE A 1 94 ? -4.569 -2.232 -9.513 1.00 91.94 94 PHE A N 1
ATOM 750 C CA . PHE A 1 94 ? -3.656 -2.987 -10.373 1.00 91.94 94 PHE A CA 1
ATOM 751 C C . PHE A 1 94 ? -2.225 -2.436 -10.360 1.00 91.94 94 PHE A C 1
ATOM 753 O O . PHE A 1 94 ? -1.374 -2.955 -11.076 1.00 91.94 94 PHE A O 1
ATOM 760 N N . GLY A 1 95 ? -1.946 -1.436 -9.518 1.00 89.06 95 GLY A N 1
ATOM 761 C CA . GLY A 1 95 ? -0.640 -0.788 -9.449 1.00 89.06 95 GLY A CA 1
ATOM 762 C C . GLY A 1 95 ? -0.354 0.035 -10.701 1.00 89.06 95 GLY A C 1
ATOM 763 O O . GLY A 1 95 ? 0.638 -0.218 -11.380 1.00 89.06 95 GLY A O 1
ATOM 764 N N . HIS A 1 96 ? -1.246 0.977 -11.031 1.00 91.62 96 HIS A N 1
ATOM 765 C CA . HIS A 1 96 ? -1.055 1.903 -12.147 1.00 91.62 96 HIS A CA 1
ATOM 766 C C . HIS A 1 96 ? 0.332 2.581 -12.061 1.00 91.62 96 HIS A C 1
ATOM 768 O O . HIS A 1 96 ? 0.703 3.065 -10.986 1.00 91.62 96 HIS A O 1
ATOM 774 N N . PRO A 1 97 ? 1.118 2.595 -13.158 1.00 84.62 97 PRO A N 1
ATOM 775 C CA . PRO A 1 97 ? 2.433 3.235 -13.186 1.00 84.62 97 PRO A CA 1
ATOM 776 C C . PRO A 1 97 ? 2.323 4.767 -13.126 1.00 84.62 97 PRO A C 1
ATOM 778 O O . PRO A 1 97 ? 1.237 5.325 -13.243 1.00 84.62 97 PRO A O 1
ATOM 781 N N . GLU A 1 98 ? 3.458 5.455 -13.008 1.00 83.62 98 GLU A N 1
ATOM 782 C CA . GLU A 1 98 ? 3.530 6.924 -13.068 1.00 83.62 98 GLU A CA 1
ATOM 783 C C . GLU A 1 98 ? 2.673 7.633 -11.997 1.00 83.62 98 GLU A C 1
ATOM 785 O O . GLU A 1 98 ? 2.622 7.216 -10.838 1.00 83.62 98 GLU A O 1
ATOM 790 N N . TRP A 1 99 ? 2.077 8.761 -12.380 1.00 84.25 99 TRP A N 1
ATOM 791 C CA . TRP A 1 99 ? 1.303 9.676 -11.561 1.00 84.25 99 TRP A CA 1
ATOM 792 C C . TRP A 1 99 ? 0.219 10.330 -12.425 1.00 84.25 99 TRP A C 1
ATOM 794 O O . TRP A 1 99 ? 0.276 10.359 -13.654 1.00 84.25 99 TRP A O 1
ATOM 804 N N . ILE A 1 100 ? -0.769 10.904 -11.763 1.00 82.81 100 ILE A N 1
ATOM 805 C CA . ILE A 1 100 ? -1.825 11.724 -12.328 1.00 82.81 100 ILE A CA 1
ATOM 806 C C . ILE A 1 100 ? -1.348 13.175 -12.319 1.00 82.81 100 ILE A C 1
ATOM 808 O O . ILE A 1 100 ? -0.954 13.717 -11.284 1.00 82.81 100 ILE A O 1
ATOM 812 N N . ASP A 1 101 ? -1.412 13.825 -13.478 1.00 85.06 101 ASP A N 1
ATOM 813 C CA . ASP A 1 101 ? -1.272 15.274 -13.581 1.00 85.06 101 ASP A CA 1
ATOM 814 C C . ASP A 1 101 ? -2.478 15.883 -14.295 1.00 85.06 101 ASP A C 1
ATOM 816 O O . ASP A 1 101 ? -3.043 15.294 -15.218 1.00 85.06 101 ASP A O 1
ATOM 820 N N . PHE A 1 102 ? -2.853 17.088 -13.877 1.00 86.88 102 PHE A N 1
ATOM 821 C CA . PHE A 1 102 ? -3.870 17.891 -14.542 1.00 86.88 102 PHE A CA 1
ATOM 822 C C . PHE A 1 102 ? -3.189 19.015 -15.326 1.00 86.88 102 PHE A C 1
ATOM 824 O O . PHE A 1 102 ? -2.188 19.555 -14.854 1.00 86.88 102 PHE A O 1
ATOM 831 N N . PRO A 1 103 ? -3.721 19.425 -16.491 1.00 87.75 103 PRO A N 1
ATOM 832 C CA . PRO A 1 103 ? -3.181 20.560 -17.231 1.00 87.75 103 PRO A CA 1
ATOM 833 C C . PRO A 1 103 ? -3.087 21.812 -16.346 1.00 87.75 103 PRO A C 1
ATOM 835 O O . PRO A 1 103 ? -4.100 22.313 -15.856 1.00 87.75 103 PRO A O 1
ATOM 838 N N . ARG A 1 104 ? -1.864 22.318 -16.153 1.00 84.38 104 ARG A N 1
ATOM 839 C CA . ARG A 1 104 ? -1.583 23.590 -15.476 1.00 84.38 104 ARG A CA 1
ATOM 840 C C . ARG A 1 104 ? -1.172 24.581 -16.564 1.00 84.38 104 ARG A C 1
ATOM 842 O O . ARG A 1 104 ? -0.129 24.387 -17.183 1.00 84.38 104 ARG A O 1
ATOM 849 N N . GLY A 1 105 ? -2.062 25.518 -16.888 1.00 68.25 105 GLY A N 1
ATOM 850 C CA . GLY A 1 105 ? -1.830 26.543 -17.915 1.00 68.25 105 GLY A CA 1
ATOM 851 C C . GLY A 1 105 ? -0.741 27.541 -17.549 1.00 68.25 105 GLY A C 1
ATOM 852 O O . GLY A 1 105 ? -0.333 27.573 -16.365 1.00 68.25 105 GLY A O 1
#

Radius of gyration: 15.62 Å; chains: 1; bounding box: 33×40×42 Å

InterPro domains:
  IPR017853 Glycoside hydrolase superfamily [SSF51445] (3-103)

Foldseek 3Di:
DDPVPDDPVVVLCQQAVDDPPDFDEWELDDQVCQAPPHHALLCVQQPPVCVPAVDPVDHHDPSNVRSVVVLVVSGVCNCVRRGPHYDDDPCSVPSNDDHDYDDDD

Sequence (105 aa):
QSDETWKMGDIVHTLTNRRWLEKCVTYAESHDQALVGDKTIAFWLMDKDMYDFMALDRPSTPTIDRGIALHKMIRLITMGLGGEGYLNFMGNEFGHPEWIDFPRG